Protein AF-A0A7W1RRB6-F1 (afdb_monomer_lite)

Radius of gyration: 12.28 Å; chains: 1; bounding box: 28×21×33 Å

Foldseek 3Di:
DKDWLCPAPASVVVDPPQTWMKDWDADPVLQATQDIDT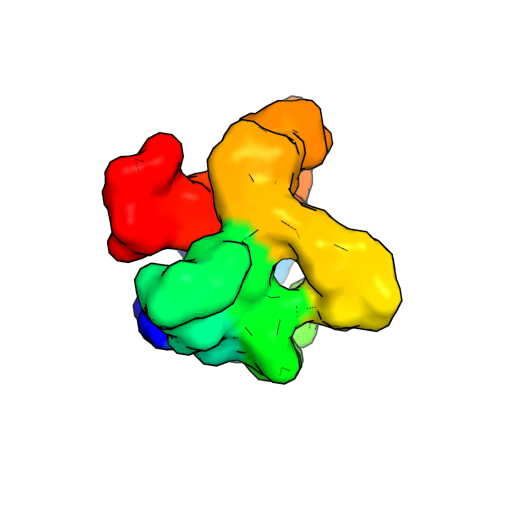DGPPCPVVVVVSCCRNVVRPHLVRLCPVDDDPRHSSCVSVVVNVVVPD

Sequence (86 aa):
MDLPTASTAGASFYGRSAGGTTRFVVDTERELLVGATFVGPEVADFLQAATIAIVGEVPIDRLVHAIAPFPARSE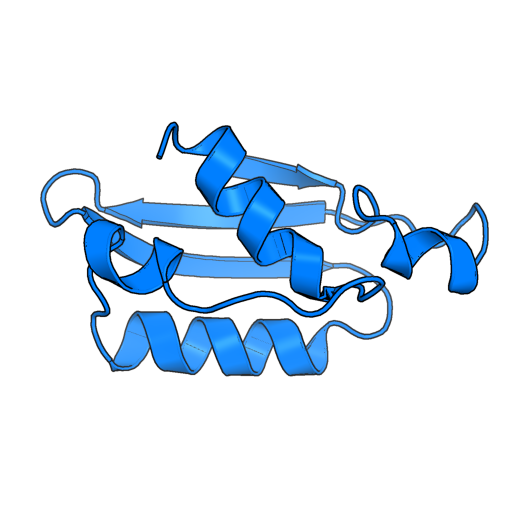LWLKFIEAYGR

Structure (mmCIF, N/CA/C/O backbone):
data_AF-A0A7W1RRB6-F1
#
_entry.id   AF-A0A7W1RRB6-F1
#
loop_
_atom_site.group_PDB
_atom_site.id
_atom_site.type_symbol
_atom_site.label_atom_id
_atom_site.label_alt_id
_atom_site.label_comp_id
_atom_site.label_asym_id
_atom_site.label_entity_id
_atom_site.label_seq_id
_atom_site.pdbx_PDB_ins_code
_atom_site.Cartn_x
_atom_site.Cartn_y
_atom_site.Cartn_z
_atom_site.occupancy
_atom_site.B_iso_or_equiv
_atom_site.auth_seq_id
_atom_site.auth_comp_id
_atom_site.auth_asym_id
_atom_site.auth_atom_id
_atom_site.pdbx_PDB_model_num
ATOM 1 N N . MET A 1 1 ? -8.581 1.459 -3.680 1.00 94.25 1 MET A N 1
ATOM 2 C CA . MET A 1 1 ? -8.000 2.477 -4.583 1.00 94.25 1 MET A CA 1
ATOM 3 C C . MET A 1 1 ? -7.093 1.799 -5.592 1.00 94.25 1 MET A C 1
ATOM 5 O O . MET A 1 1 ? -6.400 0.861 -5.210 1.00 94.25 1 MET A O 1
ATOM 9 N N . ASP A 1 2 ? -7.122 2.256 -6.843 1.00 96.25 2 ASP A N 1
ATOM 10 C CA . ASP A 1 2 ? -6.297 1.723 -7.931 1.00 96.25 2 ASP A CA 1
ATOM 11 C C . ASP A 1 2 ? -5.242 2.749 -8.335 1.00 96.25 2 ASP A C 1
ATOM 13 O O . ASP A 1 2 ? -5.562 3.919 -8.541 1.00 96.25 2 ASP A O 1
ATOM 17 N N . LEU A 1 3 ? -3.993 2.303 -8.448 1.00 95.31 3 LEU A N 1
ATOM 18 C CA . LEU A 1 3 ? -2.839 3.123 -8.800 1.00 95.31 3 LEU A CA 1
ATOM 19 C C . LEU A 1 3 ? -2.032 2.442 -9.914 1.00 95.31 3 LEU A C 1
ATOM 21 O O . LEU A 1 3 ? -1.907 1.212 -9.920 1.00 95.31 3 LEU A O 1
ATOM 25 N N . PRO A 1 4 ? -1.445 3.197 -10.856 1.00 94.19 4 PRO A N 1
ATOM 26 C CA . PRO A 1 4 ? -0.494 2.621 -11.797 1.00 94.19 4 PRO A CA 1
ATOM 27 C C . PRO A 1 4 ? 0.745 2.115 -11.047 1.00 94.19 4 PRO A C 1
ATOM 29 O O . PRO A 1 4 ? 1.402 2.880 -10.350 1.00 94.19 4 PRO A O 1
ATOM 32 N N . THR A 1 5 ? 1.143 0.854 -11.235 1.00 93.75 5 THR A N 1
ATOM 33 C CA . THR A 1 5 ? 2.347 0.299 -10.569 1.00 93.75 5 THR A CA 1
ATOM 34 C C . THR A 1 5 ? 3.637 1.024 -10.992 1.00 93.75 5 THR A C 1
ATOM 36 O O . THR A 1 5 ? 4.667 0.942 -10.324 1.00 93.75 5 THR A O 1
ATOM 39 N N . ALA A 1 6 ? 3.587 1.737 -12.119 1.00 91.25 6 ALA A N 1
ATOM 40 C CA . ALA A 1 6 ? 4.699 2.477 -12.703 1.00 91.25 6 ALA A CA 1
ATOM 41 C C . ALA A 1 6 ? 4.742 3.969 -12.317 1.00 91.25 6 ALA A C 1
ATOM 43 O O . ALA A 1 6 ? 5.564 4.703 -12.856 1.00 91.25 6 ALA A O 1
ATOM 44 N N . SER A 1 7 ? 3.870 4.458 -11.428 1.00 85.94 7 SER A N 1
ATOM 45 C CA . SER A 1 7 ? 3.767 5.892 -11.100 1.00 85.94 7 SER A CA 1
ATOM 46 C C . SER A 1 7 ? 4.828 6.392 -10.101 1.00 85.94 7 SER A C 1
ATOM 48 O O . SER A 1 7 ? 4.536 7.246 -9.264 1.00 85.94 7 SER A O 1
ATOM 50 N N . THR A 1 8 ? 6.044 5.846 -10.147 1.00 89.25 8 THR A N 1
ATOM 51 C CA . THR A 1 8 ? 7.140 6.150 -9.210 1.00 89.25 8 THR A CA 1
ATOM 52 C C . THR A 1 8 ? 8.407 6.551 -9.952 1.00 89.25 8 THR A C 1
ATOM 54 O O . THR A 1 8 ? 8.621 6.131 -11.092 1.00 89.25 8 THR A O 1
ATOM 57 N N . ALA A 1 9 ? 9.283 7.335 -9.316 1.00 86.44 9 ALA A N 1
ATOM 58 C CA . ALA A 1 9 ? 10.558 7.704 -9.929 1.00 86.44 9 ALA A CA 1
ATOM 59 C C . ALA A 1 9 ? 11.415 6.458 -10.203 1.00 86.44 9 ALA A C 1
ATOM 61 O O . ALA A 1 9 ? 11.961 6.309 -11.301 1.00 86.44 9 ALA A O 1
ATOM 62 N N . GLY A 1 10 ? 11.440 5.508 -9.261 1.00 86.44 10 GLY A N 1
ATOM 63 C CA . GLY A 1 10 ? 12.118 4.224 -9.436 1.00 86.44 10 GLY A CA 1
ATOM 64 C C . GLY A 1 10 ? 11.613 3.376 -10.614 1.00 86.44 10 GLY A C 1
ATOM 65 O O . GLY A 1 10 ? 12.368 2.555 -11.133 1.00 86.44 10 GLY A O 1
ATOM 66 N N . ALA A 1 11 ? 10.370 3.553 -11.081 1.00 87.38 11 ALA A N 1
ATOM 67 C CA . ALA A 1 11 ? 9.847 2.780 -12.212 1.00 87.38 11 ALA A CA 1
ATOM 68 C C . ALA A 1 11 ? 10.509 3.159 -13.547 1.00 87.38 11 ALA A C 1
ATOM 70 O O . ALA A 1 11 ? 10.585 2.326 -14.450 1.00 87.38 11 ALA A O 1
ATOM 71 N N . SER A 1 12 ? 11.051 4.377 -13.658 1.00 84.44 12 SER A N 1
ATOM 72 C CA . SER A 1 12 ? 11.716 4.858 -14.877 1.00 84.44 12 SER A CA 1
ATOM 73 C C . SER A 1 12 ? 12.928 4.012 -15.296 1.00 84.44 12 SER A C 1
ATOM 75 O O . SER A 1 12 ? 13.221 3.914 -16.489 1.00 84.44 12 SER A O 1
ATOM 77 N N . PHE A 1 13 ? 13.576 3.325 -14.348 1.00 85.25 13 PHE A N 1
ATOM 78 C CA . PHE A 1 13 ? 14.723 2.446 -14.604 1.00 85.25 13 PHE A CA 1
ATOM 79 C C . PHE A 1 13 ? 14.354 1.097 -15.243 1.00 85.25 13 PHE A C 1
ATOM 81 O O . PHE A 1 13 ? 15.237 0.386 -15.710 1.00 85.25 13 PHE A O 1
ATOM 88 N N . TYR A 1 14 ? 13.063 0.752 -15.308 1.00 80.31 14 TYR A N 1
ATOM 89 C CA . TYR A 1 14 ? 12.573 -0.535 -15.825 1.00 80.31 14 TYR A CA 1
ATOM 90 C C . TYR A 1 14 ? 11.996 -0.435 -17.247 1.00 80.31 14 TYR A C 1
ATOM 92 O O . TYR A 1 14 ? 11.504 -1.418 -17.800 1.00 80.31 14 TYR A O 1
ATOM 100 N N . GLY A 1 15 ? 12.101 0.745 -17.865 1.00 71.88 15 GLY A N 1
ATOM 101 C CA . GLY A 1 15 ? 11.680 0.995 -19.240 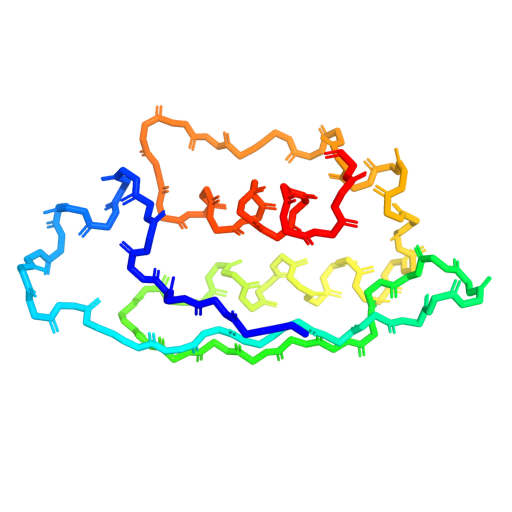1.00 71.88 15 GLY A CA 1
ATOM 102 C C . GLY A 1 15 ? 10.229 1.465 -19.371 1.00 71.88 15 GLY A C 1
ATOM 103 O O . GLY A 1 15 ? 9.375 1.234 -18.518 1.00 71.88 15 GLY A O 1
ATOM 104 N N . ARG A 1 16 ? 9.935 2.138 -20.492 1.00 64.88 16 ARG A N 1
ATOM 105 C CA . ARG A 1 16 ? 8.639 2.800 -20.756 1.00 64.88 16 ARG A CA 1
ATOM 106 C C . ARG A 1 16 ? 7.436 1.846 -20.847 1.00 64.88 16 ARG A C 1
ATOM 108 O O . ARG A 1 16 ? 6.306 2.317 -20.820 1.00 64.88 16 ARG A O 1
ATOM 115 N N . SER A 1 17 ? 7.663 0.535 -20.961 1.00 64.69 17 SER A N 1
ATOM 116 C CA . SER A 1 17 ? 6.625 -0.502 -21.074 1.00 64.69 17 SER A CA 1
ATOM 117 C C . SER A 1 17 ? 6.384 -1.293 -19.782 1.00 64.69 17 SER A C 1
ATOM 119 O O . SER A 1 17 ? 5.602 -2.241 -19.800 1.00 64.69 17 SER A O 1
ATOM 121 N N . ALA A 1 18 ? 7.029 -0.932 -18.667 1.00 70.94 18 ALA A N 1
ATOM 122 C CA . ALA A 1 18 ? 6.840 -1.568 -17.361 1.00 70.94 18 ALA A CA 1
ATOM 123 C C . ALA A 1 18 ? 5.509 -1.145 -16.705 1.00 70.94 18 ALA A C 1
ATOM 125 O O . ALA A 1 18 ? 5.491 -0.586 -15.613 1.00 70.94 18 ALA A O 1
ATOM 126 N N . GLY A 1 19 ? 4.395 -1.363 -17.406 1.00 82.94 19 GLY A N 1
ATOM 127 C CA . GLY A 1 19 ? 3.050 -1.056 -16.932 1.00 82.94 19 GLY A CA 1
ATOM 128 C C . GLY A 1 19 ? 2.564 -2.013 -15.841 1.00 82.94 19 GLY A C 1
ATOM 129 O O . GLY A 1 19 ? 3.291 -2.876 -15.349 1.00 82.94 19 GLY A O 1
ATOM 130 N N . GLY A 1 20 ? 1.296 -1.855 -15.476 1.00 92.12 20 GLY A N 1
ATOM 13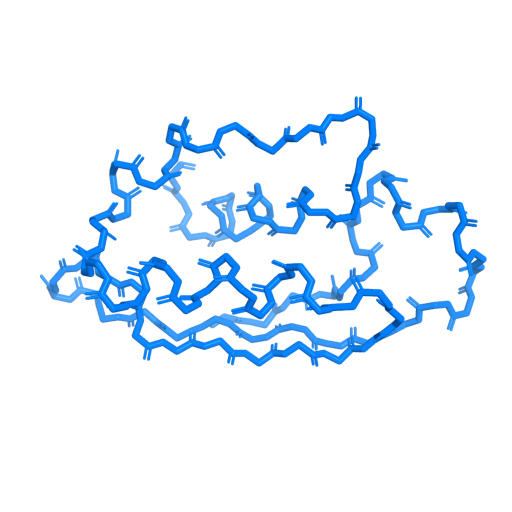1 C CA . GLY A 1 20 ? 0.628 -2.688 -14.487 1.00 92.12 20 GLY A CA 1
ATOM 132 C C . GLY A 1 20 ? -0.248 -1.869 -13.552 1.00 92.12 20 GLY A C 1
ATOM 133 O O . GLY A 1 20 ? -0.238 -0.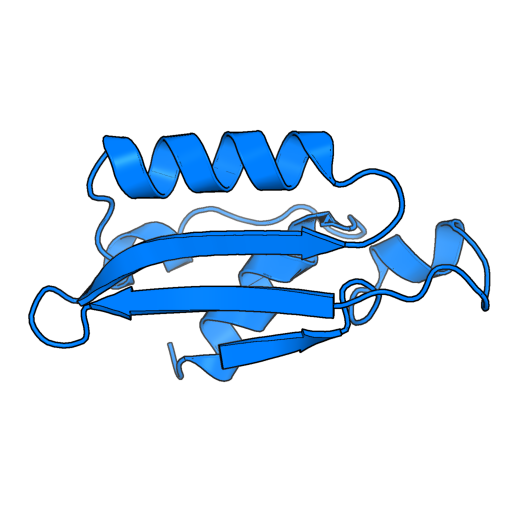634 -13.571 1.00 92.12 20 GLY A O 1
ATOM 134 N N . THR A 1 21 ? -1.013 -2.576 -12.733 1.00 95.50 21 THR A N 1
ATOM 135 C CA . THR A 1 21 ? -1.974 -1.981 -11.810 1.00 95.50 21 THR A CA 1
ATOM 136 C C . THR A 1 21 ? -1.715 -2.492 -10.409 1.00 95.50 21 THR A C 1
ATOM 138 O O . THR A 1 21 ? -1.462 -3.678 -10.195 1.00 95.50 21 THR A O 1
ATOM 141 N N . THR A 1 22 ? -1.798 -1.575 -9.458 1.00 97.06 22 THR A N 1
ATOM 142 C CA . THR A 1 22 ? -1.808 -1.872 -8.038 1.00 97.06 22 THR A CA 1
ATOM 143 C C . THR A 1 22 ? -3.163 -1.497 -7.469 1.00 97.06 22 THR A C 1
ATOM 145 O O . THR A 1 22 ? -3.692 -0.432 -7.780 1.00 97.06 22 THR A O 1
ATOM 148 N N . ARG A 1 23 ? -3.710 -2.355 -6.612 1.00 97.94 23 ARG A N 1
ATOM 149 C CA . ARG A 1 23 ? -4.926 -2.089 -5.847 1.00 97.94 23 ARG A CA 1
ATOM 150 C C . ARG A 1 23 ? -4.617 -2.174 -4.365 1.00 97.94 23 ARG A C 1
ATOM 152 O O . ARG A 1 23 ? -4.055 -3.172 -3.931 1.00 97.94 23 ARG A O 1
ATOM 159 N N . PHE A 1 24 ? -5.064 -1.187 -3.599 1.00 98.19 24 PHE A N 1
ATOM 160 C CA . PHE A 1 24 ? -5.111 -1.242 -2.136 1.00 98.19 24 PHE A CA 1
ATOM 161 C C . PHE A 1 24 ? -6.565 -1.266 -1.658 1.00 98.19 24 PHE A C 1
ATOM 163 O O . PHE A 1 24 ? -7.414 -0.540 -2.191 1.00 98.19 24 PHE A O 1
ATOM 170 N N . VAL A 1 25 ? -6.847 -2.092 -0.654 1.00 98.31 25 VAL A N 1
ATOM 171 C CA . VAL A 1 25 ? -8.149 -2.230 0.007 1.00 98.31 25 VAL A CA 1
ATOM 172 C C . VAL A 1 25 ? -7.972 -1.828 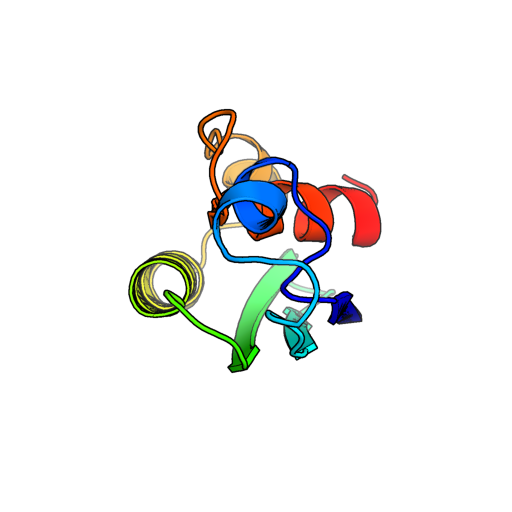1.463 1.00 98.31 25 VAL A C 1
ATOM 174 O O . VAL A 1 25 ? -7.170 -2.425 2.179 1.00 98.31 25 VAL A O 1
ATOM 177 N N . VAL A 1 26 ? -8.702 -0.799 1.878 1.00 98.25 26 VAL A N 1
ATOM 178 C CA . VAL A 1 26 ? -8.614 -0.208 3.213 1.00 98.25 26 VAL A CA 1
ATOM 179 C C . VAL A 1 26 ? -9.947 -0.398 3.918 1.00 98.25 26 VAL A C 1
ATOM 181 O O . VAL A 1 26 ? -10.995 -0.140 3.328 1.00 98.25 26 VAL A O 1
ATOM 184 N N . ASP A 1 27 ? -9.886 -0.836 5.168 1.00 98.12 27 ASP A N 1
ATOM 185 C CA . ASP A 1 27 ? -10.984 -0.711 6.115 1.00 98.12 27 ASP A CA 1
ATOM 186 C C . ASP A 1 27 ? -10.952 0.716 6.673 1.00 98.12 27 ASP A C 1
ATOM 188 O O . ASP A 1 27 ? -10.040 1.089 7.413 1.00 98.12 27 ASP A O 1
ATOM 192 N N . THR A 1 28 ? -11.919 1.535 6.264 1.00 96.81 28 THR A N 1
ATOM 193 C CA . THR A 1 28 ? -11.986 2.952 6.638 1.00 96.81 28 THR A CA 1
ATOM 194 C C . THR A 1 28 ? -12.518 3.178 8.049 1.00 96.81 28 THR A C 1
ATOM 196 O O . THR A 1 28 ? -12.344 4.270 8.576 1.00 96.81 28 THR A O 1
ATOM 199 N N . GLU A 1 29 ? -13.166 2.185 8.663 1.00 97.44 29 GLU A N 1
ATOM 200 C CA . GLU A 1 29 ? -13.620 2.286 10.054 1.00 97.44 29 GLU A CA 1
ATOM 201 C C . GLU A 1 29 ? -12.460 2.033 11.018 1.00 97.44 29 GLU A C 1
ATOM 203 O O . GLU A 1 29 ? -12.315 2.736 12.017 1.00 97.44 29 GLU A O 1
ATOM 208 N N . ARG A 1 30 ? -11.608 1.048 10.702 1.00 97.25 30 ARG A N 1
ATOM 209 C CA . ARG A 1 30 ? -10.429 0.697 11.513 1.00 97.25 30 ARG A CA 1
ATOM 210 C C . ARG A 1 30 ? -9.154 1.445 11.108 1.00 97.25 30 ARG A C 1
ATOM 212 O O . ARG A 1 30 ? -8.150 1.329 11.801 1.00 97.25 30 ARG A O 1
ATOM 219 N N . GLU A 1 31 ? -9.184 2.174 9.993 1.00 97.44 31 GLU A N 1
ATOM 220 C CA . GLU A 1 31 ? -8.020 2.803 9.350 1.00 97.44 31 GLU A CA 1
ATOM 221 C C . GLU A 1 31 ? -6.858 1.821 9.105 1.00 97.44 31 GLU A C 1
ATOM 223 O O . GLU A 1 31 ? -5.692 2.130 9.362 1.00 97.44 31 GLU A O 1
ATOM 228 N N . LEU A 1 32 ? -7.179 0.626 8.591 1.00 98.19 32 LEU A N 1
ATOM 229 C CA . LEU A 1 32 ? -6.214 -0.445 8.320 1.00 98.19 32 LEU A CA 1
ATOM 230 C C . LEU A 1 32 ? -6.167 -0.810 6.840 1.00 98.19 32 LEU A C 1
ATOM 232 O O . LEU A 1 32 ? -7.195 -0.902 6.166 1.00 98.19 32 LEU A O 1
ATOM 236 N N . LEU A 1 33 ? -4.972 -1.128 6.344 1.00 98.19 33 LEU A N 1
ATOM 237 C CA . LEU A 1 33 ? -4.846 -1.854 5.086 1.00 98.19 33 LEU A CA 1
ATOM 238 C C . LEU A 1 33 ? -5.270 -3.311 5.310 1.00 98.19 33 LEU A C 1
ATOM 240 O O . LEU A 1 33 ? -4.677 -4.005 6.129 1.00 98.19 33 LEU A O 1
ATOM 244 N N . VAL A 1 34 ? -6.260 -3.786 4.554 1.00 98.38 34 VAL A N 1
ATOM 245 C CA . VAL A 1 34 ? -6.795 -5.158 4.670 1.00 98.38 34 VAL A CA 1
ATOM 246 C C . VAL A 1 34 ? -6.561 -6.004 3.420 1.00 98.38 34 VAL A C 1
ATOM 248 O O . VAL A 1 34 ? -6.825 -7.204 3.415 1.00 98.38 34 VAL A O 1
ATOM 251 N N . GLY A 1 35 ? -6.039 -5.408 2.348 1.00 98.44 35 GLY A N 1
ATOM 252 C CA . GLY A 1 35 ? -5.686 -6.142 1.141 1.00 98.44 35 GLY A CA 1
ATOM 253 C C . GLY A 1 35 ? -4.875 -5.313 0.158 1.00 98.44 35 GLY A C 1
ATOM 254 O O . GLY A 1 35 ? -5.018 -4.093 0.084 1.00 98.44 35 GLY A O 1
ATOM 255 N N . ALA A 1 36 ? -4.046 -5.986 -0.636 1.00 98.31 36 ALA A N 1
ATOM 256 C CA . ALA A 1 36 ? -3.349 -5.374 -1.756 1.00 98.31 36 ALA A CA 1
ATOM 257 C C . ALA A 1 36 ? -3.187 -6.362 -2.921 1.00 98.31 36 ALA A C 1
ATOM 259 O O . ALA A 1 36 ? -3.129 -7.575 -2.730 1.00 98.31 36 ALA A O 1
ATOM 260 N N . THR A 1 37 ? -3.117 -5.848 -4.144 1.00 98.06 37 THR A N 1
ATOM 261 C CA . THR A 1 37 ? -2.802 -6.618 -5.354 1.00 98.06 37 THR A CA 1
ATOM 262 C C . THR A 1 37 ? -1.809 -5.826 -6.182 1.00 98.06 37 THR A C 1
ATOM 264 O O . THR A 1 37 ? -2.010 -4.632 -6.380 1.00 98.06 37 THR A O 1
ATOM 267 N N . PHE A 1 38 ? -0.768 -6.485 -6.689 1.00 96.88 38 PHE A N 1
ATOM 268 C CA . PHE A 1 38 ? 0.296 -5.850 -7.460 1.00 96.88 38 PHE A CA 1
ATOM 269 C C . PHE A 1 38 ? 0.491 -6.580 -8.786 1.00 96.88 38 PHE A C 1
ATOM 271 O O . PHE A 1 38 ? 0.695 -7.792 -8.810 1.00 96.88 38 PHE A O 1
ATOM 278 N N . VAL A 1 39 ? 0.459 -5.838 -9.889 1.00 95.38 39 VAL A N 1
ATOM 279 C CA . VAL A 1 39 ? 0.788 -6.337 -11.227 1.00 95.38 39 VAL A CA 1
ATOM 280 C C . VAL A 1 39 ? 1.899 -5.470 -11.799 1.00 95.38 39 VAL A C 1
ATOM 282 O O . VAL A 1 39 ? 1.780 -4.245 -11.807 1.00 95.38 39 VAL A O 1
ATOM 285 N N . GLY A 1 40 ? 2.970 -6.099 -12.276 1.00 91.81 40 GLY A N 1
ATOM 286 C CA . GLY A 1 40 ? 4.125 -5.433 -12.872 1.00 91.81 40 GLY A CA 1
ATOM 287 C C . GLY A 1 40 ? 5.432 -6.175 -12.567 1.00 91.81 40 GLY A C 1
ATOM 288 O O . GLY A 1 40 ? 5.416 -7.183 -11.860 1.00 91.81 40 GLY A O 1
ATOM 289 N N . PRO A 1 41 ? 6.573 -5.690 -13.083 1.00 89.25 41 PRO A N 1
ATOM 290 C CA . PRO A 1 41 ? 7.882 -6.240 -12.730 1.00 89.25 41 PRO A CA 1
ATOM 291 C C . PRO A 1 41 ? 8.210 -5.969 -11.253 1.00 89.25 41 PRO A C 1
ATOM 293 O O . PRO A 1 41 ? 7.654 -5.024 -10.694 1.00 89.25 41 PRO A O 1
ATOM 296 N N . GLU A 1 42 ? 9.138 -6.718 -10.649 1.00 88.62 42 GLU A N 1
ATOM 297 C CA . GLU A 1 42 ? 9.716 -6.451 -9.311 1.00 88.62 42 GLU A CA 1
ATOM 298 C C . GLU A 1 42 ? 8.693 -6.091 -8.210 1.00 88.62 42 GLU A C 1
ATOM 300 O O . GLU A 1 42 ? 8.850 -5.106 -7.493 1.00 88.62 42 GLU A O 1
ATOM 305 N N . VAL A 1 43 ? 7.602 -6.858 -8.099 1.00 92.69 43 VAL A N 1
ATOM 306 C CA . VAL A 1 43 ? 6.536 -6.612 -7.101 1.00 92.69 43 VAL A CA 1
ATOM 307 C C . VAL A 1 43 ? 6.667 -7.452 -5.827 1.00 92.69 43 VAL A C 1
ATOM 309 O O . VAL A 1 43 ? 5.859 -7.298 -4.911 1.00 92.69 43 VAL A O 1
ATOM 312 N N . ALA A 1 44 ? 7.658 -8.345 -5.754 1.00 93.75 44 ALA A N 1
ATOM 313 C CA . ALA A 1 44 ? 7.833 -9.263 -4.627 1.00 93.75 44 ALA A CA 1
ATOM 314 C C . ALA A 1 44 ? 8.002 -8.510 -3.295 1.00 93.75 44 ALA A C 1
ATOM 316 O O . ALA A 1 44 ? 7.318 -8.817 -2.317 1.00 93.75 44 ALA A O 1
ATOM 317 N N . ASP A 1 45 ? 8.814 -7.454 -3.287 1.00 91.31 45 ASP A N 1
ATOM 318 C CA . ASP A 1 45 ? 9.042 -6.634 -2.094 1.00 91.31 45 ASP A CA 1
ATOM 319 C C . ASP A 1 45 ? 7.778 -5.868 -1.667 1.00 91.31 45 ASP A C 1
ATOM 321 O O . ASP A 1 45 ? 7.545 -5.647 -0.477 1.00 91.31 45 ASP A O 1
ATOM 325 N N . PHE A 1 46 ? 6.905 -5.500 -2.615 1.00 94.81 46 PHE A N 1
ATOM 326 C CA . PHE A 1 46 ? 5.625 -4.857 -2.291 1.00 94.81 46 PHE A CA 1
ATOM 327 C C . PHE A 1 46 ? 4.679 -5.848 -1.622 1.00 94.81 46 PHE A C 1
ATOM 329 O O . PHE A 1 46 ? 4.014 -5.502 -0.648 1.00 94.81 46 PHE A O 1
ATOM 336 N N . LEU A 1 47 ? 4.652 -7.093 -2.108 1.00 96.12 47 LEU A N 1
ATOM 337 C CA . LEU A 1 47 ? 3.864 -8.165 -1.507 1.00 96.12 47 LEU A CA 1
ATOM 338 C C . LEU A 1 47 ? 4.304 -8.437 -0.063 1.00 96.12 47 LEU A C 1
ATOM 340 O O . LEU A 1 47 ? 3.453 -8.580 0.820 1.00 96.12 47 LEU A O 1
ATOM 344 N N . GLN A 1 48 ? 5.613 -8.465 0.197 1.00 96.69 48 GLN A N 1
ATOM 345 C CA . GLN A 1 48 ? 6.129 -8.646 1.552 1.00 96.69 48 GLN A CA 1
ATOM 346 C C . GLN A 1 48 ? 5.730 -7.479 2.464 1.00 96.69 48 GLN A C 1
ATOM 348 O O . GLN A 1 48 ? 5.207 -7.711 3.554 1.00 96.69 48 GLN A O 1
ATOM 353 N N . ALA A 1 49 ? 5.909 -6.234 2.011 1.00 96.19 49 ALA A N 1
ATOM 354 C CA . ALA A 1 49 ? 5.514 -5.051 2.774 1.00 96.19 49 ALA A CA 1
ATOM 355 C C . ALA A 1 49 ? 4.003 -5.030 3.081 1.00 96.19 49 ALA A C 1
ATOM 357 O O . ALA A 1 49 ? 3.610 -4.760 4.215 1.00 96.19 49 ALA A O 1
ATOM 358 N N . ALA A 1 50 ? 3.155 -5.403 2.115 1.00 97.69 50 ALA A N 1
ATOM 359 C CA . ALA A 1 50 ? 1.711 -5.509 2.318 1.00 97.69 50 ALA A CA 1
ATOM 360 C C . ALA A 1 50 ? 1.352 -6.588 3.339 1.00 97.69 50 ALA A C 1
ATOM 362 O O . ALA A 1 50 ? 0.517 -6.355 4.206 1.00 97.69 50 ALA A O 1
ATOM 363 N N . THR A 1 51 ? 2.016 -7.743 3.276 1.00 98.12 51 THR A N 1
ATOM 364 C CA . THR A 1 51 ? 1.825 -8.819 4.256 1.00 98.12 51 THR A CA 1
ATOM 365 C C . THR A 1 51 ? 2.162 -8.340 5.666 1.00 98.12 51 THR A C 1
ATOM 367 O O . THR A 1 51 ? 1.386 -8.582 6.585 1.00 98.12 51 THR A O 1
ATOM 370 N N . ILE A 1 52 ? 3.272 -7.614 5.842 1.00 97.75 52 ILE A N 1
ATOM 371 C CA . ILE A 1 52 ? 3.664 -7.053 7.144 1.00 97.75 52 ILE A CA 1
ATOM 372 C C . ILE A 1 52 ? 2.622 -6.042 7.638 1.00 97.75 52 ILE A C 1
ATOM 374 O O . ILE A 1 52 ? 2.201 -6.125 8.788 1.00 97.75 52 ILE A O 1
ATOM 378 N N . ALA A 1 53 ? 2.180 -5.119 6.779 1.00 97.94 53 ALA A N 1
ATOM 379 C CA . ALA A 1 53 ? 1.190 -4.108 7.147 1.00 97.94 53 ALA A CA 1
ATOM 380 C C . ALA A 1 53 ? -0.166 -4.726 7.536 1.00 97.94 53 ALA A C 1
ATOM 382 O O . ALA A 1 53 ? -0.747 -4.328 8.543 1.00 97.94 53 ALA A O 1
ATOM 383 N N . ILE A 1 54 ? -0.636 -5.719 6.771 1.00 98.44 54 ILE A N 1
ATOM 384 C CA . ILE A 1 54 ? -1.927 -6.392 6.982 1.00 98.44 54 ILE A CA 1
ATOM 385 C C . ILE A 1 54 ? -1.879 -7.291 8.224 1.00 98.44 54 ILE A C 1
ATOM 387 O O . ILE A 1 54 ? -2.713 -7.154 9.111 1.00 98.44 54 ILE A O 1
ATOM 391 N N . VAL A 1 55 ? -0.901 -8.201 8.319 1.00 98.56 55 VAL A N 1
ATOM 392 C CA . VAL A 1 55 ? -0.797 -9.144 9.452 1.00 98.56 55 VAL A CA 1
ATOM 393 C C . VAL A 1 55 ? -0.456 -8.417 10.750 1.00 98.56 55 VAL A C 1
ATOM 395 O O . VAL A 1 55 ? -0.913 -8.815 11.817 1.00 98.56 55 VAL A O 1
ATOM 398 N N . GLY A 1 56 ? 0.335 -7.347 10.667 1.00 98.31 56 GLY A N 1
ATOM 399 C CA . GLY A 1 56 ? 0.648 -6.497 11.810 1.00 98.31 56 GLY A CA 1
ATOM 400 C C . GLY A 1 56 ? -0.480 -5.546 12.211 1.00 98.31 56 GLY A C 1
ATOM 401 O O . GLY A 1 56 ? -0.289 -4.815 13.179 1.00 98.31 56 GLY A O 1
ATOM 402 N N . GLU A 1 57 ? -1.597 -5.521 11.470 1.00 98.31 57 GLU A N 1
ATOM 403 C CA . GLU A 1 57 ? -2.689 -4.551 11.621 1.00 98.31 57 GLU A CA 1
ATOM 404 C C . GLU A 1 57 ? -2.157 -3.124 11.825 1.00 98.31 57 GLU A C 1
ATOM 406 O O . GLU A 1 57 ? -2.569 -2.412 12.740 1.00 98.31 57 GLU A O 1
ATOM 411 N N . VAL A 1 58 ? -1.174 -2.721 11.009 1.00 98.12 58 VAL A N 1
ATOM 412 C CA . VAL A 1 58 ? -0.488 -1.437 11.180 1.00 98.12 58 VAL A CA 1
ATOM 413 C C . VAL A 1 58 ? -1.462 -0.308 10.834 1.00 98.12 58 VAL A C 1
ATOM 415 O O . VAL A 1 58 ? -1.872 -0.214 9.672 1.00 98.12 58 VAL A O 1
ATOM 418 N N . PRO A 1 59 ? -1.805 0.571 11.794 1.00 97.31 59 PRO A N 1
ATOM 419 C CA . PRO A 1 59 ? -2.664 1.720 11.530 1.00 97.31 59 PRO A CA 1
ATOM 420 C C . PRO A 1 59 ? -2.094 2.619 10.432 1.00 97.31 59 PRO A C 1
ATOM 422 O O . PRO A 1 59 ? -0.878 2.820 10.371 1.00 97.31 59 PRO A O 1
ATOM 425 N N . ILE A 1 60 ? -2.944 3.163 9.554 1.00 96.44 60 ILE A N 1
ATOM 426 C CA . ILE A 1 60 ? -2.485 4.009 8.437 1.00 96.44 60 ILE A CA 1
ATOM 427 C C . ILE A 1 60 ? -1.721 5.241 8.944 1.00 96.44 60 ILE A C 1
ATOM 429 O O . ILE A 1 60 ? -0.699 5.603 8.362 1.00 96.44 60 ILE A O 1
ATOM 433 N N . ASP A 1 61 ? -2.152 5.833 10.060 1.00 95.56 61 ASP A N 1
ATOM 434 C CA . ASP A 1 61 ? -1.468 6.952 10.723 1.00 95.56 61 ASP A CA 1
ATOM 435 C C . ASP A 1 61 ? -0.053 6.600 11.221 1.00 95.56 61 ASP A C 1
ATOM 437 O O . ASP A 1 61 ? 0.778 7.484 11.402 1.00 95.56 61 ASP A O 1
ATOM 441 N N . ARG A 1 62 ? 0.249 5.311 11.403 1.00 96.31 62 ARG A N 1
ATOM 442 C CA . ARG A 1 62 ? 1.590 4.800 11.687 1.00 96.31 62 ARG A CA 1
ATOM 443 C C . ARG A 1 62 ? 2.328 4.417 10.413 1.00 96.31 62 ARG A C 1
ATOM 445 O O . ARG A 1 62 ? 3.534 4.644 10.320 1.00 96.31 62 ARG A O 1
ATOM 452 N N . LEU A 1 63 ? 1.628 3.840 9.439 1.00 94.75 63 LEU A N 1
ATOM 453 C CA . LEU A 1 63 ? 2.208 3.375 8.181 1.00 94.75 63 LEU A CA 1
ATOM 454 C C . LEU A 1 63 ? 2.847 4.520 7.381 1.00 94.75 63 LEU A C 1
ATOM 456 O O . LEU A 1 63 ? 3.865 4.298 6.733 1.00 94.75 63 LEU A O 1
ATOM 460 N N . VAL A 1 64 ? 2.329 5.749 7.495 1.00 93.75 64 VAL A N 1
ATOM 461 C CA . VAL A 1 64 ? 2.910 6.963 6.877 1.00 93.75 64 VAL A CA 1
ATOM 462 C C . VAL A 1 64 ? 4.365 7.220 7.300 1.00 93.75 64 VAL A C 1
ATOM 464 O O . VAL A 1 64 ? 5.106 7.905 6.600 1.00 93.75 64 VAL A O 1
ATOM 467 N N . HIS A 1 65 ? 4.800 6.664 8.436 1.00 93.88 65 HIS A N 1
ATOM 468 C CA . HIS A 1 65 ? 6.173 6.783 8.928 1.00 93.88 65 HIS A CA 1
ATOM 469 C C . HIS A 1 65 ? 7.120 5.713 8.367 1.00 93.88 65 HIS A C 1
ATOM 471 O O . HIS A 1 65 ? 8.329 5.791 8.594 1.00 93.88 65 HIS A O 1
ATOM 477 N N . ALA A 1 66 ? 6.612 4.717 7.635 1.00 93.00 66 ALA A N 1
ATOM 478 C CA . ALA A 1 66 ? 7.438 3.747 6.930 1.00 93.00 66 ALA A CA 1
ATOM 479 C C . ALA A 1 66 ? 8.031 4.402 5.672 1.00 93.00 66 ALA A C 1
ATOM 481 O O . ALA A 1 66 ? 7.440 4.388 4.594 1.00 93.00 66 ALA A O 1
ATOM 482 N N . ILE A 1 67 ? 9.206 5.016 5.833 1.00 88.94 67 ILE A N 1
ATOM 483 C CA . ILE A 1 67 ? 9.864 5.797 4.782 1.00 88.94 67 ILE A CA 1
ATOM 484 C C . ILE A 1 67 ? 10.172 4.906 3.571 1.00 88.94 67 ILE A C 1
ATOM 486 O O . ILE A 1 67 ? 10.972 3.972 3.658 1.00 88.94 67 ILE A O 1
ATOM 490 N N . ALA A 1 68 ? 9.576 5.236 2.424 1.00 88.06 68 ALA A N 1
ATOM 491 C CA . ALA A 1 68 ? 9.952 4.648 1.145 1.00 88.06 68 ALA A CA 1
ATOM 492 C C . ALA A 1 68 ? 11.288 5.256 0.660 1.00 88.06 68 ALA A C 1
ATOM 494 O O . ALA A 1 68 ? 11.409 6.483 0.608 1.00 88.06 68 ALA A O 1
ATOM 495 N N . PRO A 1 69 ? 12.296 4.441 0.298 1.00 89.19 69 PRO A N 1
ATOM 496 C CA . PRO A 1 69 ? 13.550 4.943 -0.263 1.00 89.19 69 PRO A CA 1
ATOM 497 C C . PRO A 1 69 ? 13.345 5.673 -1.598 1.00 89.19 69 PRO A C 1
ATOM 499 O O . PRO A 1 69 ? 12.463 5.308 -2.372 1.00 89.19 69 PRO A O 1
ATOM 502 N N . PHE A 1 70 ? 14.205 6.650 -1.904 1.00 89.12 70 PHE A N 1
ATOM 503 C CA . PHE A 1 70 ? 14.195 7.372 -3.180 1.00 89.12 70 PHE A CA 1
ATOM 504 C C . PHE A 1 70 ? 15.568 7.317 -3.882 1.00 89.12 70 PHE A C 1
ATOM 506 O O . PHE A 1 70 ? 16.578 7.601 -3.233 1.00 89.12 70 PHE A O 1
ATOM 513 N N . PRO A 1 71 ? 15.622 7.047 -5.202 1.00 88.75 71 PRO A N 1
ATOM 514 C CA . PRO A 1 71 ? 14.527 6.548 -6.037 1.00 88.75 71 PRO A CA 1
ATOM 515 C C . PRO A 1 71 ? 14.342 5.034 -5.842 1.00 88.75 71 PRO A C 1
ATOM 517 O O . PRO A 1 71 ? 15.305 4.271 -5.909 1.00 88.75 71 PRO A O 1
ATOM 520 N N . ALA A 1 72 ? 13.107 4.576 -5.650 1.00 90.25 72 ALA A N 1
ATOM 521 C CA . ALA A 1 72 ? 12.781 3.155 -5.579 1.00 90.25 72 ALA A CA 1
ATOM 522 C C . ALA A 1 72 ? 11.355 2.889 -6.058 1.00 90.25 72 ALA A C 1
ATOM 524 O O . ALA A 1 72 ? 10.452 3.709 -5.938 1.00 90.25 72 ALA A O 1
ATOM 525 N N . ARG A 1 73 ? 11.092 1.694 -6.587 1.00 91.94 73 ARG A N 1
ATOM 526 C CA . ARG A 1 73 ? 9.719 1.377 -7.007 1.00 91.94 73 ARG A CA 1
ATOM 527 C C . ARG A 1 73 ? 8.753 1.224 -5.833 1.00 91.94 73 ARG A C 1
ATOM 529 O O . ARG A 1 73 ? 7.556 1.420 -6.017 1.00 91.94 73 ARG A O 1
ATOM 536 N N . SER A 1 74 ? 9.274 0.958 -4.635 1.00 91.06 74 SER A N 1
ATOM 537 C CA . SER A 1 74 ? 8.519 0.940 -3.379 1.00 91.06 74 SER A CA 1
ATOM 538 C C . SER A 1 74 ? 7.973 2.311 -2.968 1.00 91.06 74 SER A C 1
ATOM 540 O O . SER A 1 74 ? 7.100 2.363 -2.108 1.00 91.06 74 SER A O 1
ATOM 542 N N . GLU A 1 75 ? 8.349 3.406 -3.642 1.00 93.56 75 GLU A N 1
ATOM 543 C CA . GLU A 1 75 ? 7.634 4.693 -3.563 1.00 93.56 75 GLU A CA 1
ATOM 544 C C . GLU A 1 75 ? 6.134 4.565 -3.913 1.00 93.56 75 GLU A C 1
ATOM 546 O O . GLU A 1 75 ? 5.351 5.477 -3.670 1.00 93.56 75 GLU A O 1
ATOM 551 N N . LEU A 1 76 ? 5.688 3.419 -4.437 1.00 94.31 76 LEU A N 1
ATOM 552 C CA . LEU A 1 76 ? 4.277 3.058 -4.567 1.00 94.31 76 LEU A CA 1
ATOM 553 C C . LEU A 1 76 ? 3.515 3.195 -3.236 1.00 94.31 76 LEU A C 1
ATOM 555 O O . LEU A 1 76 ? 2.348 3.580 -3.240 1.00 94.31 76 LEU A O 1
ATOM 559 N N . TRP A 1 77 ? 4.179 2.942 -2.104 1.00 94.19 77 TRP A N 1
ATOM 560 C CA . TRP A 1 77 ? 3.622 3.151 -0.766 1.00 94.19 77 TRP A CA 1
ATOM 561 C C . TRP A 1 77 ? 3.393 4.632 -0.447 1.00 94.19 77 TRP A C 1
ATOM 563 O O . TRP A 1 77 ? 2.381 4.969 0.159 1.00 94.19 77 TRP A O 1
ATOM 573 N N . LEU A 1 78 ? 4.257 5.531 -0.929 1.00 93.50 78 LEU A N 1
ATOM 574 C CA . LEU A 1 78 ? 4.011 6.974 -0.849 1.00 93.50 78 LEU A CA 1
ATOM 575 C C . LEU A 1 78 ? 2.782 7.352 -1.687 1.00 93.50 78 LEU A C 1
ATOM 577 O O . LEU A 1 78 ? 1.920 8.085 -1.216 1.00 93.50 78 LEU A O 1
ATOM 581 N N . LYS A 1 79 ? 2.651 6.792 -2.897 1.00 93.81 79 LYS A N 1
ATOM 582 C CA . LYS A 1 79 ? 1.478 7.028 -3.759 1.00 93.81 79 LYS A CA 1
ATOM 583 C C . LYS A 1 79 ? 0.178 6.522 -3.151 1.00 93.81 79 LYS A C 1
ATOM 585 O O . LYS A 1 79 ? -0.856 7.155 -3.335 1.00 93.81 79 LYS A O 1
ATOM 590 N N . PHE A 1 80 ? 0.229 5.424 -2.404 1.00 95.06 80 PHE A N 1
ATOM 591 C CA . PHE A 1 80 ? -0.896 4.949 -1.604 1.00 95.06 80 PHE A CA 1
ATOM 592 C C . PHE A 1 80 ? -1.321 5.974 -0.544 1.00 95.06 80 PHE A C 1
ATOM 594 O O . PHE A 1 80 ? -2.495 6.330 -0.492 1.00 95.06 80 PHE A O 1
ATOM 601 N N . ILE A 1 81 ? -0.377 6.477 0.253 1.00 94.69 81 ILE A N 1
ATOM 602 C CA . ILE A 1 81 ? -0.646 7.456 1.314 1.00 94.69 81 ILE A CA 1
ATOM 603 C C . ILE A 1 81 ? -1.179 8.781 0.743 1.00 94.69 81 ILE A C 1
ATOM 605 O O . ILE A 1 81 ? -2.228 9.254 1.184 1.00 94.69 81 ILE A O 1
ATOM 609 N N . GLU A 1 82 ? -0.550 9.300 -0.319 1.00 92.88 82 GLU A N 1
ATOM 610 C CA . GLU A 1 82 ? -1.011 10.494 -1.043 1.00 92.88 82 GLU A CA 1
ATOM 611 C C . GLU A 1 82 ? -2.452 10.318 -1.560 1.00 92.88 82 GLU A C 1
ATOM 613 O O . GLU A 1 82 ? -3.290 11.204 -1.399 1.00 92.88 82 GLU A O 1
ATOM 618 N N . ALA A 1 83 ? -2.759 9.164 -2.165 1.00 94.00 83 ALA A N 1
ATOM 619 C CA . ALA A 1 83 ? -4.086 8.871 -2.704 1.00 94.00 83 ALA A CA 1
ATOM 620 C C . ALA A 1 83 ? -5.149 8.649 -1.617 1.00 94.00 83 ALA A C 1
ATOM 622 O O . ALA A 1 83 ? -6.328 8.907 -1.861 1.00 94.00 83 ALA A O 1
ATOM 623 N N . TYR A 1 84 ? -4.754 8.167 -0.436 1.00 94.50 84 TYR A N 1
ATOM 624 C CA . TYR A 1 84 ? -5.647 8.031 0.714 1.00 94.50 84 TYR A CA 1
ATOM 625 C C . TYR A 1 84 ? -5.907 9.371 1.425 1.00 94.50 84 TYR A C 1
ATOM 627 O O . TYR A 1 84 ? -6.916 9.507 2.112 1.00 94.50 84 TYR A O 1
ATOM 635 N N . GLY A 1 85 ? -5.043 10.373 1.223 1.00 90.12 85 GLY A N 1
ATOM 636 C CA . GLY A 1 85 ? -5.186 11.714 1.796 1.00 90.12 85 GLY A CA 1
ATOM 637 C C . GLY A 1 85 ? -4.533 11.872 3.171 1.00 90.12 85 GLY A C 1
ATOM 638 O O . GLY A 1 85 ? -5.074 12.580 4.024 1.00 90.12 85 GLY A O 1
ATOM 639 N N . ARG A 1 86 ? -3.403 11.197 3.401 1.00 81.44 86 ARG A N 1
ATOM 640 C CA . ARG A 1 86 ? -2.593 11.305 4.622 1.00 81.44 86 ARG A CA 1
ATOM 641 C C . ARG A 1 86 ? -1.180 11.796 4.321 1.00 81.44 86 ARG A C 1
ATOM 643 O O . ARG A 1 86 ? -0.770 11.733 3.142 1.00 81.44 86 ARG A O 1
#

Secondary structure (DSSP, 8-state):
-EEETT-SGGGGGG-TT---EEEEEEETTTTEEEEEEE-SSS-HHHHHHHHHHHHTT-BHHHHTTSPPPSS-GGGHHHHHHHHHT-

pLDDT: mean 92.52, std 6.94, range [64.69, 98.56]